Protein AF-A0A353NRS8-F1 (afdb_monomer_lite)

Radius of gyration: 14.3 Å; chains: 1; bounding box: 32×21×43 Å

pLDDT: mean 85.17, std 11.97, range [48.41, 97.62]

Structure (mmCIF, N/CA/C/O backbone):
data_AF-A0A353NRS8-F1
#
_entry.id   AF-A0A353NRS8-F1
#
loop_
_atom_site.group_PDB
_atom_site.id
_atom_site.type_symbol
_atom_site.label_atom_id
_atom_site.label_alt_id
_atom_site.label_comp_id
_atom_site.label_asym_id
_atom_site.label_entity_id
_atom_site.label_seq_id
_atom_site.pdbx_PDB_ins_code
_atom_site.Cartn_x
_atom_site.Cartn_y
_atom_site.Cartn_z
_atom_site.occupancy
_atom_site.B_iso_or_equiv
_atom_site.auth_seq_id
_atom_site.auth_comp_id
_atom_site.auth_asym_id
_atom_site.auth_atom_id
_atom_site.pdbx_PDB_model_num
ATOM 1 N N . PHE A 1 1 ? -3.144 -3.286 17.818 1.00 67.38 1 PHE A N 1
ATOM 2 C CA . PHE A 1 1 ? -1.678 -3.383 17.785 1.00 67.38 1 PHE A CA 1
ATOM 3 C C . PHE A 1 1 ? -1.238 -3.637 16.352 1.00 67.38 1 PHE A C 1
ATOM 5 O O . PHE A 1 1 ? -0.923 -2.647 15.722 1.00 67.38 1 PHE A O 1
ATOM 12 N N . GLN A 1 2 ? -1.445 -4.827 15.769 1.00 75.50 2 GLN A N 1
ATOM 13 C CA . GLN A 1 2 ? -0.998 -5.117 14.390 1.00 75.50 2 GLN A CA 1
ATOM 14 C C . GLN A 1 2 ? -1.434 -4.101 13.312 1.00 75.50 2 GLN A C 1
ATOM 16 O O . GLN A 1 2 ? -0.595 -3.608 12.582 1.00 75.50 2 GLN A O 1
ATOM 21 N N . ILE A 1 3 ? -2.713 -3.699 13.257 1.00 76.38 3 ILE A N 1
ATOM 22 C CA . ILE A 1 3 ? -3.194 -2.729 12.243 1.00 76.38 3 ILE A CA 1
ATOM 23 C C . ILE A 1 3 ? -2.465 -1.376 12.347 1.00 76.38 3 ILE A C 1
ATOM 25 O O . ILE A 1 3 ? -2.265 -0.702 11.346 1.00 76.38 3 ILE A O 1
ATOM 29 N N . THR A 1 4 ? -2.089 -0.960 13.558 1.00 80.56 4 THR A N 1
ATOM 30 C CA . THR A 1 4 ? -1.348 0.288 13.765 1.00 80.56 4 THR A CA 1
ATOM 31 C C . THR A 1 4 ? 0.069 0.167 13.216 1.00 80.56 4 THR A C 1
ATOM 33 O O . THR A 1 4 ? 0.513 1.078 12.529 1.00 80.56 4 THR A O 1
ATOM 36 N N . ASP A 1 5 ? 0.741 -0.958 13.469 1.00 82.06 5 ASP A N 1
ATOM 37 C CA . ASP A 1 5 ? 2.086 -1.224 12.947 1.00 82.06 5 ASP A CA 1
ATOM 38 C C . ASP A 1 5 ? 2.068 -1.306 11.412 1.00 82.06 5 ASP A C 1
ATOM 40 O O . ASP A 1 5 ? 2.875 -0.650 10.758 1.00 82.06 5 ASP A O 1
ATOM 44 N N . ASP A 1 6 ? 1.070 -1.993 10.843 1.00 83.38 6 ASP A N 1
ATOM 45 C CA . ASP A 1 6 ? 0.867 -2.092 9.395 1.00 83.38 6 ASP A CA 1
ATOM 46 C C . ASP A 1 6 ? 0.665 -0.712 8.746 1.00 83.38 6 ASP A C 1
ATOM 48 O O . ASP A 1 6 ? 1.090 -0.496 7.622 1.00 83.38 6 ASP A O 1
ATOM 52 N N . ILE A 1 7 ? -0.011 0.229 9.415 1.00 82.56 7 ILE A N 1
ATOM 53 C CA . ILE A 1 7 ? -0.191 1.601 8.911 1.00 82.56 7 ILE A CA 1
ATOM 54 C C . ILE A 1 7 ? 1.113 2.395 9.032 1.00 82.56 7 ILE A C 1
ATOM 56 O O . ILE A 1 7 ? 1.463 3.152 8.126 1.00 82.56 7 ILE A O 1
ATOM 60 N N . LEU A 1 8 ? 1.828 2.239 10.149 1.00 81.56 8 LEU A N 1
ATOM 61 C CA . LEU A 1 8 ? 3.092 2.929 10.387 1.00 81.56 8 LEU A CA 1
ATOM 62 C C . LEU A 1 8 ? 4.154 2.540 9.350 1.00 81.56 8 LEU A C 1
ATOM 64 O O . LEU A 1 8 ? 4.902 3.425 8.940 1.00 81.56 8 LEU A O 1
ATOM 68 N N . ASP A 1 9 ? 4.153 1.297 8.856 1.00 83.75 9 ASP A N 1
ATOM 69 C CA . ASP A 1 9 ? 5.036 0.844 7.765 1.00 83.75 9 ASP A CA 1
ATOM 70 C C . ASP A 1 9 ? 4.866 1.673 6.473 1.00 83.75 9 ASP A C 1
ATOM 72 O O . ASP A 1 9 ? 5.814 1.798 5.705 1.00 83.75 9 ASP A O 1
ATOM 76 N N . PHE A 1 10 ? 3.704 2.305 6.248 1.00 79.31 10 PHE A N 1
ATOM 77 C CA . PHE A 1 10 ? 3.444 3.152 5.069 1.00 79.31 10 PHE A CA 1
ATOM 78 C C . PHE A 1 10 ? 3.512 4.663 5.331 1.00 79.31 10 PHE A C 1
ATOM 80 O O . PHE A 1 10 ? 3.633 5.431 4.381 1.00 79.31 10 PHE A O 1
ATOM 87 N N . ILE A 1 11 ? 3.391 5.111 6.585 1.00 71.69 11 ILE A N 1
ATOM 88 C CA . ILE A 1 11 ? 3.378 6.547 6.939 1.00 71.69 11 ILE A CA 1
ATOM 89 C C . ILE A 1 11 ? 4.748 7.022 7.445 1.00 71.69 11 ILE A C 1
ATOM 91 O O . ILE A 1 11 ? 5.060 8.212 7.369 1.00 71.69 11 ILE A O 1
ATOM 95 N N . GLY A 1 12 ? 5.567 6.122 7.994 1.00 65.00 12 GLY A N 1
ATOM 96 C CA . GLY A 1 12 ? 6.887 6.471 8.505 1.00 65.00 12 GLY A CA 1
ATOM 97 C C . GLY A 1 12 ? 7.789 6.999 7.393 1.00 65.00 12 GLY A C 1
ATOM 98 O O . GLY A 1 12 ? 7.944 6.350 6.368 1.00 65.00 12 GLY A O 1
ATOM 99 N N . SER A 1 13 ? 8.422 8.156 7.593 1.00 54.75 13 SER A N 1
ATOM 100 C CA . SER A 1 13 ? 9.573 8.530 6.773 1.00 54.75 13 SER A CA 1
ATOM 101 C C . SER A 1 13 ? 10.748 7.607 7.105 1.00 54.75 13 SER A C 1
ATOM 103 O O . SER A 1 13 ? 10.919 7.213 8.266 1.00 54.75 13 SER A O 1
ATOM 105 N N . GLU A 1 14 ? 11.582 7.285 6.108 1.00 53.81 14 GLU A N 1
ATOM 106 C CA . GLU A 1 14 ? 12.813 6.498 6.311 1.00 53.81 14 GLU A CA 1
ATOM 107 C C . GLU A 1 14 ? 13.643 7.035 7.491 1.00 53.81 14 GLU A C 1
ATOM 109 O O . GLU A 1 14 ? 14.159 6.258 8.295 1.00 53.81 14 GLU A O 1
ATOM 114 N N . ASP A 1 15 ? 13.670 8.362 7.656 1.00 48.41 15 ASP A N 1
ATOM 115 C CA . ASP A 1 15 ? 14.379 9.074 8.723 1.00 48.41 15 ASP A CA 1
ATOM 116 C C . ASP A 1 15 ? 13.893 8.744 10.146 1.00 48.41 15 ASP A C 1
ATOM 118 O O . ASP A 1 15 ? 14.666 8.831 11.099 1.00 48.41 15 ASP A O 1
ATOM 122 N N . VAL A 1 16 ? 12.617 8.382 10.318 1.00 52.81 16 VAL A N 1
ATOM 123 C CA . VAL A 1 16 ? 12.011 8.107 11.635 1.00 52.81 16 VAL A CA 1
ATOM 124 C C . VAL A 1 16 ? 11.979 6.608 11.934 1.00 52.81 16 VAL A C 1
ATOM 126 O O . VAL A 1 16 ? 12.084 6.209 13.094 1.00 52.81 16 VAL A O 1
ATOM 129 N N . MET A 1 17 ? 11.850 5.770 10.902 1.00 54.75 17 MET A N 1
ATOM 130 C CA . MET A 1 17 ? 11.649 4.326 11.058 1.00 54.75 17 MET A CA 1
ATOM 131 C C . MET A 1 17 ? 12.925 3.497 10.825 1.00 54.75 17 MET A C 1
ATOM 133 O O . MET A 1 17 ? 12.985 2.337 11.239 1.00 54.75 17 MET A O 1
ATOM 137 N N . GLY A 1 18 ? 13.963 4.076 10.205 1.00 54.56 18 GLY A N 1
ATOM 138 C CA . GLY A 1 18 ? 15.246 3.409 9.943 1.00 54.56 18 GLY A CA 1
ATOM 139 C C . GLY A 1 18 ? 15.156 2.241 8.952 1.00 54.56 18 GLY A C 1
ATOM 140 O O . GLY A 1 18 ? 16.062 1.407 8.897 1.00 54.56 18 GLY A O 1
ATOM 141 N N . LYS A 1 19 ? 14.049 2.151 8.208 1.00 58.88 19 LYS A N 1
ATOM 142 C CA . LYS A 1 19 ? 13.732 1.126 7.206 1.00 58.88 19 LYS A CA 1
ATOM 143 C C . LYS A 1 19 ? 12.997 1.777 6.027 1.00 58.88 19 LYS A C 1
ATOM 145 O O . LYS A 1 19 ? 12.302 2.767 6.260 1.00 58.88 19 LYS A O 1
ATOM 150 N N . PRO A 1 20 ? 13.115 1.222 4.807 1.00 65.75 20 PRO A N 1
ATOM 151 C CA . PRO A 1 20 ? 12.353 1.695 3.657 1.00 65.75 20 PRO A CA 1
ATOM 152 C C . PRO A 1 20 ? 10.853 1.545 3.906 1.00 65.75 20 PRO A C 1
ATOM 154 O O . PRO A 1 20 ? 10.416 0.534 4.459 1.00 65.75 20 PRO A O 1
ATOM 157 N N . VAL A 1 21 ? 10.086 2.545 3.472 1.00 74.19 21 VAL A N 1
ATOM 158 C CA . VAL A 1 21 ? 8.617 2.553 3.542 1.00 74.19 21 VAL A CA 1
ATOM 159 C C . VAL A 1 21 ? 8.053 1.317 2.839 1.00 74.19 21 VAL A C 1
ATOM 161 O O . VAL A 1 21 ? 8.550 0.906 1.784 1.00 74.19 21 VAL A O 1
ATOM 164 N N . GLY A 1 22 ? 7.023 0.712 3.430 1.00 80.25 22 GLY A N 1
ATOM 165 C CA . GLY A 1 22 ? 6.352 -0.466 2.894 1.00 80.25 22 GLY A CA 1
ATOM 166 C C . GLY A 1 22 ? 7.226 -1.713 2.910 1.00 80.25 22 GLY A C 1
ATOM 167 O O . GLY A 1 22 ? 7.232 -2.487 1.943 1.00 80.25 22 GLY A O 1
ATOM 168 N N . SER A 1 23 ? 8.017 -1.883 3.969 1.00 83.88 23 SER A N 1
ATOM 169 C CA . SER A 1 23 ? 8.952 -2.995 4.104 1.00 83.88 23 SER A CA 1
ATOM 170 C C . SER A 1 23 ? 8.243 -4.351 4.062 1.00 83.88 23 SER A C 1
ATOM 172 O O . SER A 1 23 ? 8.781 -5.297 3.480 1.00 83.88 23 SER A O 1
ATOM 174 N N . ASP A 1 24 ? 7.015 -4.422 4.579 1.00 88.56 24 ASP A N 1
ATOM 175 C CA . ASP A 1 24 ? 6.178 -5.620 4.536 1.00 88.56 24 ASP A CA 1
ATOM 176 C C . ASP A 1 24 ? 5.785 -5.961 3.097 1.00 88.56 24 ASP A C 1
ATOM 178 O O . ASP A 1 24 ? 5.977 -7.090 2.631 1.00 88.56 24 ASP A O 1
ATOM 182 N N . LEU A 1 25 ? 5.322 -4.963 2.342 1.00 88.88 25 LEU A N 1
ATOM 183 C CA . LEU A 1 25 ? 4.934 -5.149 0.947 1.00 88.88 25 LEU A CA 1
ATOM 184 C C . LEU A 1 25 ? 6.130 -5.583 0.083 1.00 88.88 25 LEU A C 1
ATOM 186 O O . LEU A 1 25 ? 5.994 -6.479 -0.755 1.00 88.88 25 LEU A O 1
ATOM 190 N N . ARG A 1 26 ? 7.320 -5.021 0.332 1.00 88.44 26 ARG A N 1
ATOM 191 C CA . ARG A 1 26 ? 8.571 -5.423 -0.337 1.00 88.44 26 ARG A CA 1
ATOM 192 C C . ARG A 1 26 ? 8.968 -6.874 -0.046 1.00 88.44 26 ARG A C 1
ATOM 194 O O . ARG A 1 26 ? 9.572 -7.521 -0.899 1.00 88.44 26 ARG A O 1
ATOM 201 N N . GLN A 1 27 ? 8.594 -7.401 1.120 1.00 88.12 27 GLN A N 1
ATOM 202 C CA . GLN A 1 27 ? 8.785 -8.805 1.506 1.00 88.12 27 GLN A CA 1
ATOM 203 C C . GLN A 1 27 ? 7.665 -9.733 1.002 1.00 88.12 27 GLN A C 1
ATOM 205 O O . GLN A 1 27 ? 7.717 -10.941 1.232 1.00 88.12 27 GLN A O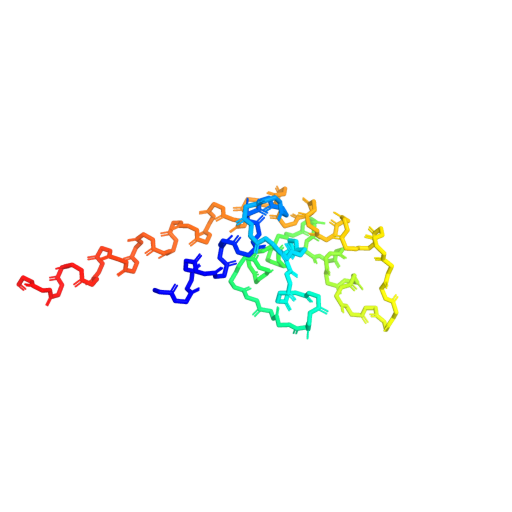 1
ATOM 210 N N . GLY A 1 28 ? 6.665 -9.194 0.296 1.00 86.56 28 GLY A N 1
ATOM 211 C CA . GLY A 1 28 ? 5.514 -9.948 -0.206 1.00 86.56 28 GLY A CA 1
ATOM 212 C C . GLY A 1 28 ? 4.402 -10.145 0.826 1.00 86.56 28 GLY A C 1
ATOM 213 O O . GLY A 1 28 ? 3.496 -10.949 0.601 1.00 86.56 28 GLY A O 1
ATOM 214 N N . ILE A 1 29 ? 4.450 -9.427 1.949 1.00 90.25 29 ILE A N 1
ATOM 215 C CA . ILE A 1 29 ? 3.411 -9.455 2.975 1.00 90.25 29 ILE A CA 1
ATOM 216 C C . ILE A 1 29 ? 2.326 -8.447 2.586 1.00 90.25 29 ILE A C 1
ATOM 218 O O . ILE A 1 29 ? 2.571 -7.253 2.433 1.00 90.25 29 ILE A O 1
ATOM 222 N N . ILE A 1 30 ? 1.100 -8.941 2.421 1.00 91.31 30 ILE A N 1
ATOM 223 C CA . ILE A 1 30 ? -0.060 -8.118 2.074 1.00 91.31 30 ILE A CA 1
ATOM 224 C C . ILE A 1 30 ? -0.811 -7.751 3.357 1.00 91.31 30 ILE A C 1
ATOM 226 O O . ILE A 1 30 ? -1.458 -8.602 3.968 1.00 91.31 30 ILE A O 1
ATOM 230 N N . THR A 1 31 ? -0.730 -6.480 3.751 1.00 91.38 31 THR A N 1
ATOM 231 C CA . THR A 1 31 ? -1.377 -5.921 4.951 1.00 91.38 31 THR A CA 1
ATOM 232 C C . THR A 1 31 ? -2.665 -5.159 4.610 1.00 91.38 31 THR A C 1
ATOM 234 O O . THR A 1 31 ? -3.048 -5.020 3.444 1.00 91.38 31 THR A O 1
ATOM 237 N N . ILE A 1 32 ? -3.380 -4.669 5.630 1.00 91.62 32 ILE A N 1
ATOM 238 C CA . ILE A 1 32 ? -4.692 -4.013 5.468 1.00 91.62 32 ILE A CA 1
ATOM 239 C C . ILE A 1 32 ? -4.671 -2.811 4.500 1.00 91.62 32 ILE A C 1
ATOM 241 O O . ILE A 1 32 ? -5.556 -2.767 3.638 1.00 91.62 32 ILE A O 1
ATOM 245 N N . PRO A 1 33 ? -3.690 -1.885 4.551 1.00 91.69 33 PRO A N 1
ATOM 246 C CA . PRO A 1 33 ? -3.587 -0.809 3.563 1.00 91.69 33 PRO A CA 1
ATOM 247 C C . PRO A 1 33 ? -3.543 -1.312 2.118 1.00 91.69 33 PRO A C 1
ATOM 249 O O . PRO A 1 33 ? -4.245 -0.795 1.253 1.00 91.69 33 PRO A O 1
ATOM 252 N N . VAL A 1 34 ? -2.786 -2.377 1.857 1.00 94.12 34 VAL A N 1
ATOM 253 C CA . VAL A 1 34 ? -2.661 -2.956 0.514 1.00 94.12 34 VAL A CA 1
ATOM 254 C C . VAL A 1 34 ? -3.978 -3.596 0.073 1.00 94.12 34 VAL A C 1
ATOM 256 O O . VAL A 1 34 ? -4.409 -3.404 -1.062 1.00 94.12 34 VAL A O 1
ATOM 259 N N . ILE A 1 35 ? -4.666 -4.306 0.976 1.00 94.06 35 ILE A N 1
ATOM 260 C CA . ILE A 1 35 ? -5.980 -4.909 0.694 1.00 94.06 35 ILE A CA 1
ATOM 261 C C . ILE A 1 35 ? -7.000 -3.835 0.309 1.00 94.06 35 ILE A C 1
ATOM 263 O O . ILE A 1 35 ? -7.754 -4.027 -0.644 1.00 94.06 35 ILE A O 1
ATOM 267 N N . TYR A 1 36 ? -7.031 -2.708 1.021 1.00 94.62 36 TYR A N 1
ATOM 268 C CA . TYR A 1 36 ? -7.932 -1.606 0.686 1.00 94.62 36 TYR A CA 1
ATOM 269 C C . TYR A 1 36 ? -7.558 -0.912 -0.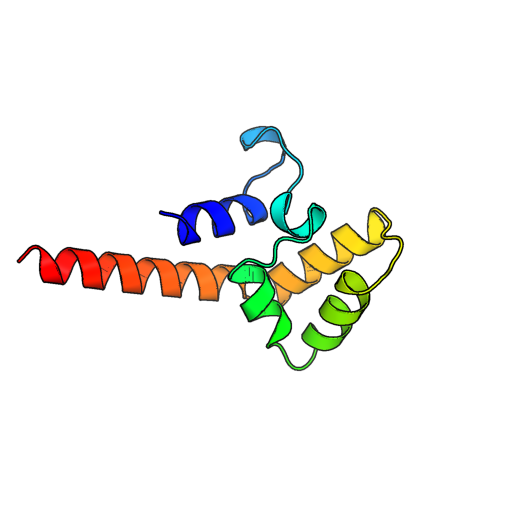623 1.00 94.62 36 TYR A C 1
ATOM 271 O O . TYR A 1 36 ? -8.453 -0.616 -1.411 1.00 94.62 36 TYR A O 1
ATOM 279 N N . ALA A 1 37 ? -6.271 -0.732 -0.913 1.00 95.31 37 ALA A N 1
ATOM 280 C CA . ALA A 1 37 ? -5.839 -0.165 -2.188 1.00 95.31 37 ALA A CA 1
ATOM 281 C C . ALA A 1 37 ? -6.210 -1.066 -3.382 1.00 95.31 37 ALA A C 1
ATOM 283 O O . ALA A 1 37 ? -6.672 -0.580 -4.413 1.00 95.31 37 ALA A O 1
ATOM 284 N N . LEU A 1 38 ? -6.096 -2.390 -3.229 1.00 96.25 38 LEU A N 1
ATOM 285 C CA . LEU A 1 38 ? -6.488 -3.370 -4.252 1.00 96.25 38 LEU A CA 1
ATOM 286 C C . LEU A 1 38 ? -7.996 -3.382 -4.550 1.00 96.25 38 LEU A C 1
ATOM 288 O O . LEU A 1 38 ? -8.405 -3.854 -5.610 1.00 96.25 38 LEU A O 1
ATOM 292 N N . GLN A 1 39 ? -8.831 -2.879 -3.638 1.00 96.06 39 GLN A N 1
ATOM 293 C CA . GLN A 1 39 ? -10.280 -2.773 -3.844 1.00 96.06 39 GLN A CA 1
ATOM 294 C C . GLN A 1 39 ? -10.679 -1.559 -4.693 1.00 96.06 39 GLN A C 1
ATOM 296 O O . GLN A 1 39 ? -11.826 -1.490 -5.151 1.00 96.06 39 GLN A O 1
ATOM 301 N N . ASP A 1 40 ? -9.766 -0.611 -4.922 1.00 96.62 40 ASP A N 1
ATOM 302 C CA . ASP A 1 40 ? -10.027 0.526 -5.796 1.00 96.62 40 ASP A CA 1
ATOM 303 C C . ASP A 1 40 ? -10.200 0.061 -7.248 1.00 96.62 40 ASP A C 1
ATOM 305 O O . ASP A 1 40 ? -9.352 -0.621 -7.821 1.00 96.62 40 ASP A O 1
ATOM 309 N N . ARG A 1 41 ? -11.315 0.444 -7.876 1.00 95.12 41 ARG A N 1
ATOM 310 C CA . ARG A 1 41 ? -11.653 -0.027 -9.228 1.00 95.12 41 ARG A CA 1
ATOM 311 C C . ARG A 1 41 ? -10.748 0.535 -10.320 1.00 95.12 41 ARG A C 1
ATOM 313 O O . ARG A 1 41 ? -10.675 -0.064 -11.388 1.00 95.12 41 ARG A O 1
ATOM 320 N N . LEU A 1 42 ? -10.137 1.695 -10.093 1.00 95.62 42 LEU A N 1
ATOM 321 C CA . LEU A 1 42 ? -9.345 2.398 -11.099 1.00 95.62 42 LEU A CA 1
ATOM 322 C C . LEU A 1 42 ? -7.864 2.048 -10.973 1.00 95.62 42 LEU A C 1
ATOM 324 O O . LEU A 1 42 ? -7.205 1.798 -11.977 1.00 95.62 42 LEU A O 1
ATOM 328 N N . ARG A 1 43 ? -7.350 2.017 -9.744 1.00 95.38 43 ARG A N 1
ATOM 329 C CA . ARG A 1 43 ? -5.926 1.847 -9.445 1.00 95.38 43 ARG A CA 1
ATOM 330 C C . ARG A 1 43 ? -5.570 0.446 -8.953 1.00 95.38 43 ARG A C 1
ATOM 332 O O . ARG A 1 43 ? -4.438 0.009 -9.153 1.00 95.38 43 ARG A O 1
ATOM 339 N N . GLY A 1 44 ? -6.526 -0.283 -8.376 1.00 96.00 44 GLY A N 1
ATOM 340 C CA . GLY A 1 44 ? -6.331 -1.645 -7.875 1.00 96.00 44 GLY A CA 1
ATOM 341 C C . GLY A 1 44 ? -5.756 -2.620 -8.911 1.00 96.00 44 GLY A C 1
ATOM 342 O O . GLY A 1 44 ? -4.799 -3.318 -8.576 1.00 9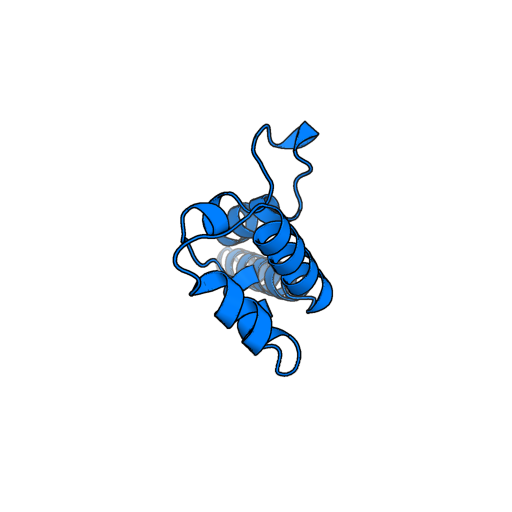6.00 44 GLY A O 1
ATOM 343 N N . PRO A 1 45 ? -6.231 -2.639 -10.177 1.00 97.62 45 PRO A N 1
ATOM 344 C CA . PRO A 1 45 ? -5.646 -3.497 -11.210 1.00 97.62 45 PRO A CA 1
ATOM 345 C C . PRO A 1 45 ? -4.156 -3.218 -11.447 1.00 97.62 45 PRO A C 1
ATOM 347 O O . PRO A 1 45 ? -3.359 -4.147 -11.528 1.00 97.62 45 PRO A O 1
ATOM 350 N N . ARG A 1 46 ? -3.754 -1.939 -11.474 1.00 96.69 46 ARG A N 1
ATOM 351 C CA . ARG A 1 46 ? -2.351 -1.560 -11.679 1.00 96.69 46 ARG A CA 1
ATOM 352 C C . ARG A 1 46 ? -1.471 -1.976 -10.502 1.00 96.69 46 ARG A C 1
ATOM 354 O O . ARG A 1 46 ? -0.380 -2.501 -10.711 1.00 96.69 46 ARG A O 1
ATOM 361 N N . LEU A 1 47 ? -1.959 -1.790 -9.276 1.00 95.88 47 LEU A N 1
ATOM 362 C CA . LEU A 1 47 ? -1.270 -2.263 -8.076 1.00 95.88 47 LEU A CA 1
ATOM 363 C C . LEU A 1 47 ? -1.103 -3.789 -8.092 1.00 95.88 47 LEU A C 1
ATOM 365 O O . LEU A 1 47 ? -0.033 -4.298 -7.764 1.00 95.88 47 LEU A O 1
ATOM 369 N N . GLN A 1 48 ? -2.134 -4.522 -8.515 1.00 96.06 48 GLN A N 1
ATOM 370 C CA . GLN A 1 48 ? -2.081 -5.976 -8.643 1.00 96.06 48 GLN A CA 1
ATOM 371 C C . GLN A 1 48 ? -1.029 -6.429 -9.666 1.00 96.06 48 GLN A C 1
ATOM 373 O O . GLN A 1 48 ? -0.272 -7.360 -9.384 1.00 96.06 48 GLN A O 1
ATOM 378 N N . ASP A 1 49 ? -0.941 -5.760 -10.817 1.00 96.31 49 ASP A N 1
ATOM 379 C CA . ASP A 1 49 ? 0.076 -6.045 -11.835 1.00 96.31 49 ASP A CA 1
ATOM 380 C C . ASP A 1 49 ? 1.495 -5.855 -11.287 1.00 96.31 49 ASP A C 1
ATOM 382 O O . ASP A 1 49 ? 2.367 -6.699 -11.506 1.00 96.31 49 ASP A O 1
ATOM 386 N N . ILE A 1 50 ? 1.721 -4.774 -10.532 1.00 95.00 50 ILE A N 1
ATOM 387 C CA . ILE A 1 50 ? 3.008 -4.511 -9.882 1.00 95.00 50 ILE A CA 1
ATOM 388 C C . ILE A 1 50 ? 3.336 -5.628 -8.888 1.00 95.00 50 ILE A C 1
ATOM 390 O O . ILE A 1 50 ? 4.425 -6.200 -8.952 1.00 95.00 50 ILE A O 1
ATOM 394 N N . ILE A 1 51 ? 2.396 -5.982 -8.004 1.00 93.44 51 ILE A N 1
ATOM 395 C CA . ILE A 1 51 ? 2.582 -7.020 -6.976 1.00 93.44 51 ILE A CA 1
ATOM 396 C C . ILE A 1 51 ? 2.906 -8.383 -7.604 1.00 93.44 51 ILE A C 1
ATOM 398 O O . ILE A 1 51 ? 3.781 -9.092 -7.101 1.00 93.44 51 ILE A O 1
ATOM 402 N N . ASN A 1 52 ? 2.270 -8.731 -8.723 1.00 93.94 52 ASN A N 1
ATOM 403 C CA . ASN A 1 52 ? 2.455 -10.020 -9.396 1.00 93.94 52 ASN A CA 1
ATOM 404 C C . ASN A 1 52 ? 3.703 -10.098 -10.288 1.00 93.94 52 ASN A C 1
ATOM 406 O O . ASN A 1 52 ? 4.015 -11.167 -10.808 1.00 93.94 52 ASN A O 1
ATOM 410 N N . LYS A 1 53 ? 4.430 -8.994 -10.481 1.00 93.56 53 LYS A N 1
ATOM 411 C CA . LYS A 1 53 ? 5.645 -8.967 -11.299 1.00 93.56 53 LYS A CA 1
ATOM 412 C C . LYS A 1 53 ? 6.765 -9.793 -10.652 1.00 93.56 53 LYS A C 1
ATOM 414 O O . LYS A 1 53 ? 7.099 -9.555 -9.489 1.00 93.56 53 LYS A O 1
ATOM 419 N N . ASP A 1 54 ? 7.388 -10.697 -11.411 1.00 89.06 54 ASP A N 1
ATOM 420 C CA . ASP A 1 54 ? 8.474 -11.569 -10.920 1.00 89.06 54 ASP A CA 1
ATOM 421 C C . ASP A 1 54 ? 9.704 -10.781 -10.445 1.00 89.06 54 ASP A C 1
ATOM 423 O O . ASP A 1 54 ? 10.323 -11.114 -9.436 1.00 89.06 54 ASP A O 1
ATOM 427 N N . ILE A 1 55 ? 10.052 -9.711 -11.168 1.00 90.44 55 ILE A N 1
ATOM 428 C CA . ILE A 1 55 ? 11.175 -8.824 -10.851 1.00 90.44 55 ILE A CA 1
ATOM 429 C C . ILE A 1 55 ? 10.648 -7.394 -10.771 1.00 90.44 55 ILE A C 1
ATOM 431 O O . ILE A 1 55 ? 10.207 -6.829 -11.775 1.00 90.44 55 ILE A O 1
ATOM 435 N N . LYS A 1 56 ? 10.709 -6.811 -9.574 1.00 91.50 56 LYS A N 1
ATOM 436 C CA . LYS A 1 56 ? 10.276 -5.439 -9.292 1.00 91.50 56 LYS A CA 1
ATOM 437 C C . LYS A 1 56 ? 11.486 -4.516 -9.208 1.00 91.50 56 LYS A C 1
ATOM 439 O O . LYS A 1 56 ? 12.516 -4.878 -8.644 1.00 91.50 56 LYS A O 1
ATOM 444 N N . THR A 1 57 ? 11.351 -3.340 -9.793 1.00 92.75 57 THR A N 1
ATOM 445 C CA . THR A 1 57 ? 12.320 -2.242 -9.747 1.00 92.75 57 THR A CA 1
ATOM 446 C C . THR A 1 57 ? 11.903 -1.225 -8.687 1.00 92.75 57 THR A C 1
ATOM 448 O O . THR A 1 57 ? 10.752 -1.232 -8.257 1.00 92.75 57 THR A O 1
ATOM 451 N N . GLU A 1 58 ? 12.800 -0.319 -8.295 1.00 88.75 58 GLU A N 1
ATOM 452 C CA . GLU A 1 58 ? 12.438 0.773 -7.376 1.00 88.75 58 GLU A CA 1
ATOM 453 C C . GLU A 1 58 ? 11.288 1.634 -7.920 1.00 88.75 58 GLU A C 1
ATOM 455 O O . GLU A 1 58 ? 10.359 1.930 -7.181 1.00 88.75 58 GLU A O 1
ATOM 460 N N . ASN A 1 59 ? 11.241 1.890 -9.232 1.00 92.12 59 ASN A N 1
ATOM 461 C CA . ASN A 1 59 ? 10.120 2.608 -9.848 1.00 92.12 59 ASN A CA 1
ATOM 462 C C . ASN A 1 59 ? 8.777 1.867 -9.704 1.00 92.12 59 ASN A C 1
ATOM 464 O O . ASN A 1 59 ? 7.738 2.511 -9.598 1.00 92.12 59 ASN A O 1
ATOM 468 N N . ASP A 1 60 ? 8.780 0.526 -9.725 1.00 93.25 60 ASP A N 1
ATOM 469 C CA . ASP A 1 60 ? 7.552 -0.247 -9.494 1.00 93.25 60 ASP A CA 1
ATOM 470 C C . ASP A 1 60 ? 7.083 -0.074 -8.039 1.00 93.25 60 ASP A C 1
ATOM 472 O O . ASP A 1 60 ? 5.883 0.003 -7.780 1.00 93.25 60 ASP A O 1
ATOM 476 N N . TRP A 1 61 ? 8.019 0.015 -7.088 1.00 90.56 61 TRP A N 1
ATOM 477 C CA . TRP A 1 61 ? 7.699 0.264 -5.685 1.00 90.56 61 TRP A CA 1
ATOM 478 C C . TRP A 1 61 ? 7.169 1.675 -5.456 1.00 90.56 61 TRP A C 1
ATOM 480 O O . TRP A 1 61 ? 6.119 1.820 -4.835 1.00 90.56 61 TRP A O 1
ATOM 490 N N . ASP A 1 62 ? 7.826 2.689 -6.014 1.00 89.69 62 ASP A N 1
ATOM 491 C CA . ASP A 1 62 ? 7.374 4.080 -5.932 1.00 89.69 62 ASP A CA 1
ATOM 492 C C . ASP A 1 62 ? 5.951 4.238 -6.488 1.00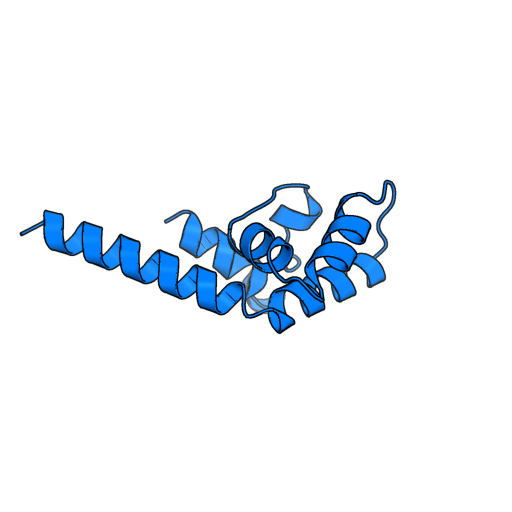 89.69 62 ASP A C 1
ATOM 494 O O . ASP A 1 62 ? 5.098 4.887 -5.878 1.00 89.69 62 ASP A O 1
ATOM 498 N N . GLU A 1 63 ? 5.656 3.578 -7.613 1.00 93.19 63 GLU A N 1
ATOM 499 C CA . GLU A 1 63 ? 4.312 3.563 -8.190 1.00 93.19 63 GLU A CA 1
ATOM 500 C C . GLU A 1 63 ? 3.305 2.840 -7.283 1.00 93.19 63 GLU A C 1
ATOM 502 O O . GLU A 1 63 ? 2.207 3.352 -7.054 1.00 93.19 63 GLU A O 1
ATOM 507 N N . ALA A 1 64 ? 3.660 1.676 -6.727 1.00 93.00 64 ALA A N 1
ATOM 508 C CA . ALA A 1 64 ? 2.792 0.954 -5.799 1.00 93.00 64 ALA A CA 1
ATOM 509 C C . ALA A 1 64 ? 2.443 1.801 -4.566 1.00 93.00 64 ALA A C 1
ATOM 511 O O . ALA A 1 64 ? 1.280 1.836 -4.159 1.00 93.00 64 ALA A O 1
ATOM 512 N N . PHE A 1 65 ? 3.420 2.512 -3.997 1.00 89.50 65 PHE A N 1
ATOM 513 C CA . PHE A 1 65 ? 3.199 3.386 -2.845 1.00 89.50 65 PHE A CA 1
ATOM 514 C C . PHE A 1 65 ? 2.323 4.582 -3.191 1.00 89.50 65 PHE A C 1
ATOM 516 O O . PHE A 1 65 ? 1.353 4.840 -2.478 1.00 89.50 65 PHE A O 1
ATOM 523 N N . SER A 1 66 ? 2.586 5.235 -4.325 1.00 90.62 66 SER A N 1
ATOM 524 C CA . SER A 1 66 ? 1.740 6.325 -4.811 1.00 90.62 66 SER A CA 1
ATOM 525 C C . SER A 1 66 ? 0.295 5.865 -5.018 1.00 90.62 66 SER A C 1
ATOM 527 O O . SER A 1 66 ? -0.630 6.563 -4.611 1.00 90.62 66 SER A O 1
ATOM 529 N N . ILE A 1 67 ? 0.072 4.663 -5.563 1.00 94.06 67 ILE A N 1
ATOM 530 C CA . ILE A 1 67 ? -1.277 4.099 -5.707 1.00 94.06 67 ILE A CA 1
ATOM 531 C C . ILE A 1 67 ? -1.940 3.873 -4.341 1.00 94.06 67 ILE A C 1
ATOM 533 O O . ILE A 1 67 ? -3.105 4.230 -4.154 1.00 94.06 67 ILE A O 1
ATOM 537 N N . ILE A 1 68 ? -1.236 3.271 -3.382 1.00 92.00 68 ILE A N 1
ATOM 538 C CA . ILE A 1 68 ? -1.794 2.988 -2.051 1.00 92.00 68 ILE A CA 1
ATOM 539 C C . ILE A 1 68 ? -2.195 4.287 -1.340 1.00 92.00 68 ILE A C 1
ATOM 541 O O . ILE A 1 68 ? -3.272 4.349 -0.741 1.00 92.00 68 ILE A O 1
ATOM 545 N N . GLU A 1 69 ? -1.382 5.334 -1.453 1.00 89.12 69 GLU A N 1
ATOM 546 C CA . GLU A 1 69 ? -1.692 6.656 -0.911 1.00 89.12 69 GLU A CA 1
ATOM 547 C C . GLU A 1 69 ? -2.911 7.286 -1.609 1.00 89.12 69 GLU A C 1
ATOM 549 O O . GLU A 1 69 ? -3.889 7.658 -0.953 1.00 89.12 69 GLU A O 1
ATOM 554 N N . ASP A 1 70 ? -2.913 7.300 -2.943 1.00 91.75 70 ASP A N 1
ATOM 555 C CA . ASP A 1 70 ? -3.952 7.906 -3.784 1.00 91.75 70 ASP A CA 1
ATOM 556 C C . ASP A 1 70 ? -5.348 7.294 -3.609 1.00 91.75 70 ASP A C 1
ATOM 558 O O . ASP A 1 70 ? -6.366 7.954 -3.835 1.00 91.75 70 ASP A O 1
ATOM 562 N N . THR A 1 71 ? -5.418 6.008 -3.265 1.00 92.81 71 THR A N 1
ATOM 563 C CA . THR A 1 71 ? -6.697 5.311 -3.041 1.00 92.81 71 THR A CA 1
ATOM 564 C C . THR A 1 71 ? -7.354 5.696 -1.714 1.00 92.81 71 THR A C 1
ATOM 566 O O . THR A 1 71 ? -8.501 5.327 -1.460 1.00 92.81 71 THR A O 1
ATOM 569 N N . GLY A 1 72 ? -6.647 6.423 -0.839 1.00 90.88 72 GLY A N 1
ATOM 570 C CA . GLY A 1 72 ? -7.107 6.712 0.519 1.00 90.88 72 GLY A CA 1
ATOM 571 C C . GLY A 1 72 ? -7.118 5.475 1.425 1.00 90.88 72 GLY A C 1
ATOM 572 O O . GLY A 1 72 ? -7.709 5.506 2.510 1.00 90.88 72 GLY A O 1
ATOM 573 N N . ALA A 1 73 ? -6.458 4.387 1.013 1.00 91.94 73 ALA A N 1
ATOM 574 C CA . ALA A 1 73 ? -6.418 3.129 1.747 1.00 91.94 73 ALA A CA 1
ATOM 575 C C . ALA A 1 73 ? -5.793 3.273 3.141 1.00 91.94 73 ALA A C 1
ATOM 577 O O . ALA A 1 73 ? -6.246 2.628 4.092 1.00 91.94 73 ALA A O 1
ATOM 578 N N . LEU A 1 74 ? -4.811 4.166 3.295 1.00 88.38 74 LEU A N 1
ATOM 579 C CA . LEU A 1 74 ? -4.228 4.509 4.596 1.00 88.38 74 LEU A CA 1
ATOM 580 C C . LEU A 1 74 ? -5.276 5.094 5.548 1.00 88.38 74 LEU A C 1
ATOM 582 O O . LEU A 1 74 ? -5.407 4.646 6.688 1.00 88.38 74 LEU A O 1
ATOM 586 N N . ASN A 1 75 ? -6.096 6.032 5.066 1.00 89.94 75 ASN A N 1
ATOM 587 C CA . ASN A 1 75 ? -7.159 6.628 5.872 1.00 89.94 75 ASN A CA 1
ATOM 588 C C . ASN A 1 75 ? -8.229 5.590 6.249 1.00 89.94 75 ASN A C 1
ATOM 590 O O . ASN A 1 75 ? -8.628 5.502 7.410 1.00 89.94 75 ASN A O 1
ATOM 594 N N . ALA A 1 76 ? -8.645 4.753 5.295 1.00 90.25 76 ALA A N 1
ATOM 595 C CA . ALA A 1 76 ? -9.594 3.671 5.550 1.00 90.25 76 ALA A CA 1
ATOM 596 C C . ALA A 1 76 ? -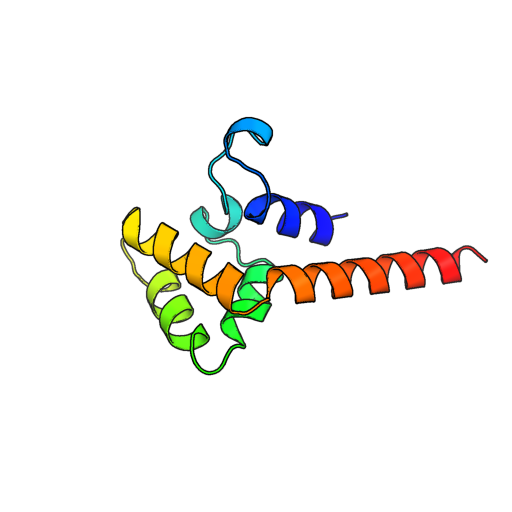9.067 2.668 6.596 1.00 90.25 76 ALA A C 1
ATOM 598 O O . ALA A 1 76 ? -9.818 2.219 7.469 1.00 90.25 76 ALA A O 1
ATOM 599 N N . SER A 1 77 ? -7.768 2.360 6.546 1.00 89.31 77 SER A N 1
ATOM 600 C CA . SER A 1 77 ? -7.090 1.491 7.516 1.00 89.31 77 SER A CA 1
ATOM 601 C C . SER A 1 77 ? -7.083 2.113 8.910 1.00 89.31 77 SER A C 1
ATOM 603 O O . SER A 1 77 ? -7.417 1.437 9.886 1.00 89.31 77 SER A O 1
ATOM 605 N N . GLN A 1 78 ? -6.798 3.415 9.009 1.00 88.06 78 GLN A N 1
ATOM 606 C CA . GLN A 1 78 ? -6.838 4.141 10.278 1.00 88.06 78 GLN A CA 1
ATOM 607 C C . GLN A 1 78 ? -8.241 4.122 10.895 1.00 88.06 78 GLN A C 1
ATOM 609 O O . GLN A 1 78 ? -8.401 3.760 12.059 1.00 88.06 78 GLN A O 1
ATOM 614 N N . GLN A 1 79 ? -9.280 4.396 10.101 1.00 90.50 79 GLN A N 1
ATOM 615 C CA . GLN A 1 79 ? -10.665 4.329 10.579 1.00 90.50 79 GLN A CA 1
ATOM 616 C C . GLN A 1 79 ? -11.043 2.927 11.077 1.00 90.50 79 GLN A C 1
ATOM 618 O O . GLN A 1 79 ? -11.801 2.781 12.040 1.00 90.50 79 GLN A O 1
ATOM 623 N N . LEU A 1 80 ? -10.543 1.871 10.425 1.00 88.44 80 LEU A N 1
ATOM 624 C CA . LEU A 1 80 ? -10.743 0.503 10.893 1.00 88.44 80 LEU A CA 1
ATOM 625 C C . LEU A 1 80 ? -10.077 0.285 12.257 1.00 88.44 80 LEU A C 1
ATOM 627 O O . LEU A 1 80 ? -10.717 -0.266 13.157 1.00 88.44 80 LEU A O 1
ATOM 631 N N . CYS A 1 81 ? -8.830 0.735 12.413 1.00 86.19 81 CYS A N 1
ATOM 632 C CA . CYS A 1 81 ? -8.097 0.671 13.674 1.00 86.19 81 CYS A CA 1
ATOM 633 C C . CYS A 1 81 ? -8.873 1.364 14.805 1.00 86.19 81 CYS A C 1
ATOM 635 O O . CYS A 1 81 ? -9.109 0.758 15.854 1.00 86.19 81 CYS A O 1
ATOM 637 N N . ASP A 1 82 ? -9.360 2.580 14.563 1.00 86.88 82 ASP A N 1
ATOM 638 C CA . ASP A 1 82 ? -10.107 3.367 15.548 1.00 86.88 82 ASP A CA 1
ATOM 639 C C . ASP A 1 82 ? -11.398 2.662 15.984 1.00 86.88 82 ASP A C 1
ATOM 641 O O . ASP A 1 82 ? -11.710 2.599 17.175 1.00 86.88 82 ASP A O 1
ATOM 645 N N . ARG A 1 83 ? -12.121 2.034 15.044 1.00 87.25 83 ARG A N 1
ATOM 646 C CA . ARG A 1 83 ? -13.314 1.231 15.366 1.00 87.25 83 ARG A CA 1
ATOM 647 C C . ARG A 1 83 ? -12.992 0.042 16.268 1.00 87.25 83 ARG A C 1
ATOM 649 O O . ARG A 1 83 ? -13.781 -0.272 17.160 1.00 87.25 83 ARG A O 1
ATOM 656 N N . TYR A 1 84 ? -11.873 -0.645 16.041 1.00 84.38 84 TYR A N 1
ATOM 657 C CA . TYR A 1 84 ? -11.461 -1.757 16.901 1.00 84.38 84 TYR A CA 1
ATOM 658 C C . TYR A 1 84 ? -11.020 -1.280 18.284 1.00 84.38 84 TYR A C 1
ATOM 660 O O . TYR A 1 84 ? -11.385 -1.910 19.277 1.00 84.38 84 TYR A O 1
ATOM 668 N N . LEU A 1 85 ? -10.304 -0.155 18.364 1.00 84.75 85 LEU A N 1
ATOM 669 C CA . LEU A 1 85 ? -9.942 0.468 19.637 1.00 84.75 85 LEU A CA 1
ATOM 670 C C . LEU A 1 85 ? -11.184 0.872 20.433 1.00 84.75 85 LEU A C 1
ATOM 672 O O . LEU A 1 85 ? -11.243 0.612 21.634 1.00 84.75 85 LEU A O 1
ATOM 676 N N . GLN A 1 86 ? -12.196 1.441 19.775 1.00 87.69 86 GLN A N 1
ATOM 677 C CA . GLN A 1 86 ? -13.447 1.799 20.439 1.00 87.69 86 GLN A CA 1
ATOM 678 C C . GLN A 1 86 ? -14.185 0.561 20.960 1.00 87.69 86 GLN A C 1
ATOM 680 O O . GLN A 1 86 ? -14.510 0.500 22.140 1.00 87.69 86 GLN A O 1
ATOM 685 N N . LYS A 1 87 ? -14.345 -0.481 20.133 1.00 84.62 87 LYS A N 1
ATOM 686 C CA . LYS A 1 87 ? -14.961 -1.749 20.568 1.00 84.62 87 LYS A CA 1
ATOM 687 C C . LYS A 1 87 ? -14.230 -2.397 21.744 1.00 84.62 87 LYS A C 1
ATOM 689 O O . LYS A 1 87 ? -14.867 -3.040 22.573 1.00 84.62 87 LYS A O 1
ATOM 694 N N . ALA A 1 88 ? -12.903 -2.282 21.797 1.00 84.38 88 ALA A N 1
ATOM 695 C CA . ALA A 1 88 ? -12.114 -2.801 22.909 1.00 84.38 88 ALA A CA 1
ATOM 696 C C . ALA A 1 88 ? -12.370 -2.011 24.201 1.00 84.38 88 ALA A C 1
ATOM 698 O O . ALA A 1 88 ? -12.534 -2.622 25.254 1.00 84.38 88 ALA A O 1
ATOM 699 N N . LYS A 1 89 ? -12.466 -0.676 24.116 1.00 82.06 89 LYS A N 1
ATOM 700 C CA . LYS A 1 89 ? -12.825 0.190 25.250 1.00 82.06 89 LYS A CA 1
ATOM 701 C C . LYS A 1 89 ? -14.228 -0.108 25.770 1.00 82.06 89 LYS A C 1
ATOM 703 O O . LYS A 1 89 ? -14.395 -0.271 26.971 1.00 82.06 89 LYS A O 1
ATOM 708 N N . ASP A 1 90 ? -15.199 -0.270 24.876 1.00 85.88 90 ASP A N 1
ATOM 709 C CA . ASP A 1 90 ? -16.592 -0.539 25.252 1.00 85.88 90 ASP A CA 1
ATOM 710 C C . ASP A 1 90 ? -16.764 -1.890 25.972 1.00 85.88 90 ASP A C 1
ATOM 712 O O . ASP A 1 90 ? -17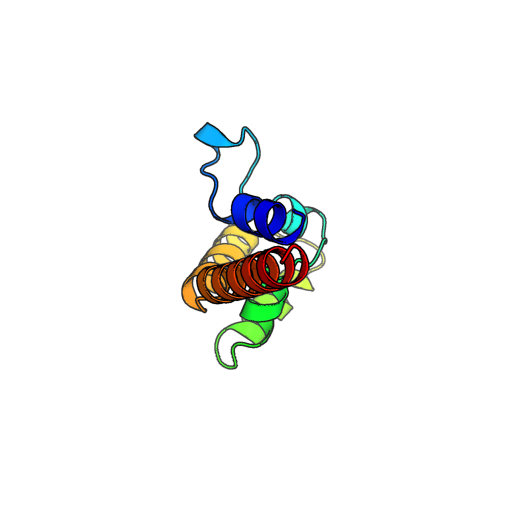.715 -2.068 26.722 1.00 85.88 90 ASP A O 1
ATOM 716 N N . LYS A 1 91 ? -15.848 -2.849 25.768 1.00 77.56 91 LYS A N 1
ATOM 717 C CA . LYS A 1 91 ? -15.839 -4.151 26.463 1.00 77.56 91 LYS A CA 1
ATOM 718 C C . LYS A 1 91 ? -15.118 -4.150 27.814 1.00 77.56 91 LYS A C 1
ATOM 720 O O . LYS A 1 91 ? -15.141 -5.168 28.502 1.00 77.56 91 LYS A O 1
ATOM 725 N N . LEU A 1 92 ? -14.442 -3.057 28.161 1.00 70.69 92 LEU A N 1
ATOM 726 C CA . LEU A 1 92 ? -13.803 -2.859 29.466 1.00 70.69 92 LEU A CA 1
ATOM 727 C C . LEU A 1 92 ? -14.726 -2.125 30.457 1.00 70.69 92 LEU A C 1
ATOM 729 O O . LEU A 1 92 ? -14.299 -1.845 31.577 1.00 70.69 92 LEU A O 1
ATOM 733 N N . HIS A 1 93 ? -15.959 -1.826 30.040 1.00 50.66 93 HIS A N 1
ATOM 734 C CA . HIS A 1 93 ? -17.030 -1.236 30.840 1.00 50.66 93 HIS A CA 1
ATOM 735 C C . HIS A 1 93 ? -18.117 -2.265 31.163 1.00 50.66 93 HIS A C 1
ATOM 737 O O . HIS A 1 93 ? -18.401 -3.124 30.298 1.00 50.66 93 HIS A O 1
#

Secondary structure (DSSP, 8-state):
-HHHHHHHHHH--HHHHSS-TTHHHHTT---HHHHHHHT-TTTHHHHHHHHH-SS--HHHHHHHHHHHHHTTHHHHHHHHHHHHHHHHHHTT-

Sequence (93 aa):
FQITDDILDFIGSEDVMGKPVGSDLRQGIITIPVIYALQDRLRGPRLQDIINKDIKTENDWDEAFSIIEDTGALNASQQLCDRYLQKAKDKLH

Foldseek 3Di:
DVLVVQLCLLVDDCVGPVDDRPVCLVVVHQDQLLVQLLPDPPLNVLLVVLSPDPDHDVVSVVSNSVSSVVSCSSVVSVVVVVVVVVVVVVVVD